Protein AF-A0A9E0P1D6-F1 (afdb_monomer_lite)

Sequence (90 aa):
MGRRFSFACPLGEREALMAAARLLDERMRHIRDSGRIVDAERIAILAALNLTHDLRQGRSSPPVDIEAIERKIQDIENTAQSTISSCSAS

Radius of gyration: 19.78 Å; chains: 1; bounding box: 33×46×56 Å

Secondary structure (DSSP, 8-state):
----------TT-HHHHHHHHHHHHHHHHHHHHTSS---HHHHHHHHHHHHHHHHHTT--SPP--HHHHHHHHHHHHHHHHHHHHHHTT-

Foldseek 3Di:
DPDDDDDDAPPPCVVVVVVVVVQLVVQLVLVVVVVPDDDSVVSSVVSVVVVVVCVVVVNPDDPDSVVVVVVVVVVVVVVVVVVVVVVVVD

Structure (mmCIF, N/CA/C/O backbone):
data_AF-A0A9E0P1D6-F1
#
_entry.id   AF-A0A9E0P1D6-F1
#
loop_
_atom_site.group_PDB
_atom_site.id
_atom_site.type_symbol
_atom_site.label_atom_id
_atom_site.label_alt_id
_atom_site.label_comp_id
_atom_site.label_asym_id
_atom_site.label_entity_id
_atom_site.label_seq_id
_atom_site.pdbx_PDB_ins_code
_atom_site.Cartn_x
_atom_site.Cartn_y
_atom_site.Cartn_z
_atom_site.occupancy
_atom_site.B_iso_or_equiv
_atom_site.auth_seq_id
_atom_site.auth_comp_id
_atom_site.auth_asym_id
_atom_site.auth_atom_id
_atom_site.pdbx_PDB_model_num
ATOM 1 N N . MET A 1 1 ? 0.903 6.013 -6.471 1.00 75.88 1 MET A N 1
ATOM 2 C CA . MET A 1 1 ? 2.381 5.983 -6.323 1.00 75.88 1 MET A CA 1
ATOM 3 C C . MET 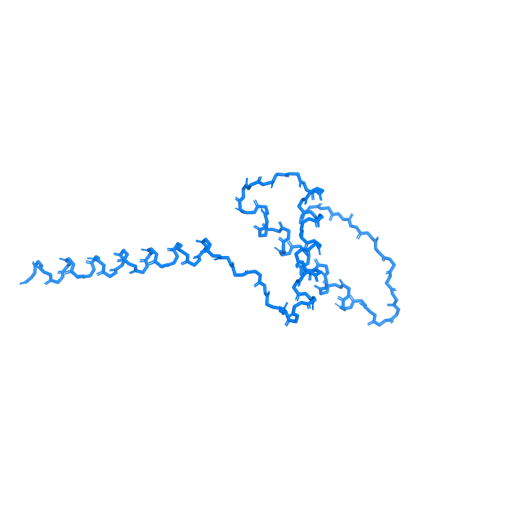A 1 1 ? 3.166 6.462 -7.562 1.00 75.88 1 MET A C 1
ATOM 5 O O . MET A 1 1 ? 4.318 6.084 -7.720 1.00 75.88 1 MET A O 1
ATOM 9 N N . GLY A 1 2 ? 2.601 7.305 -8.447 1.00 73.62 2 GLY A N 1
ATOM 10 C CA . GLY A 1 2 ? 3.326 7.971 -9.556 1.00 73.62 2 GLY A CA 1
ATOM 11 C C . GLY A 1 2 ? 3.909 7.082 -10.672 1.00 7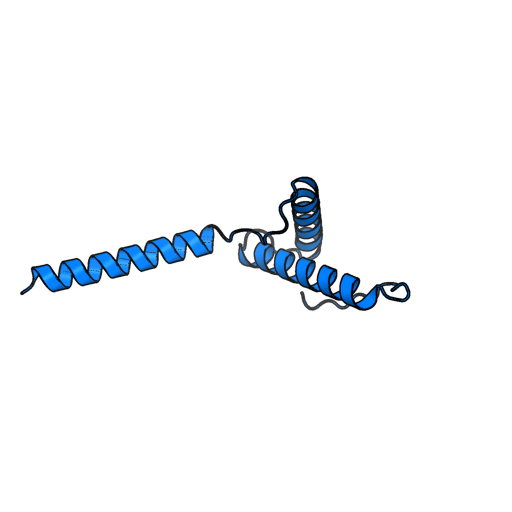3.62 2 GLY A C 1
ATOM 12 O O . GLY A 1 2 ? 4.263 7.590 -11.730 1.00 73.62 2 GLY A O 1
ATOM 13 N N . ARG A 1 3 ? 3.989 5.763 -10.469 1.00 80.38 3 ARG A N 1
ATOM 14 C CA . ARG A 1 3 ? 4.562 4.788 -11.405 1.00 80.38 3 ARG A CA 1
ATOM 15 C C . ARG A 1 3 ? 3.466 4.118 -12.233 1.00 80.38 3 ARG A C 1
ATOM 17 O O . ARG A 1 3 ? 2.408 3.776 -11.708 1.00 80.38 3 ARG A O 1
ATOM 24 N N . ARG A 1 4 ? 3.736 3.918 -13.523 1.00 81.00 4 ARG A N 1
ATOM 25 C CA . ARG A 1 4 ? 2.883 3.159 -14.447 1.00 81.00 4 ARG A CA 1
ATOM 26 C C . ARG A 1 4 ? 3.429 1.745 -14.601 1.00 81.00 4 ARG A C 1
ATOM 28 O O . ARG A 1 4 ? 4.617 1.578 -14.854 1.00 81.00 4 ARG A O 1
ATOM 35 N N . PHE A 1 5 ? 2.545 0.760 -14.489 1.00 80.31 5 PHE A N 1
ATOM 36 C CA . PHE A 1 5 ? 2.843 -0.649 -14.720 1.00 80.31 5 PHE A CA 1
ATOM 37 C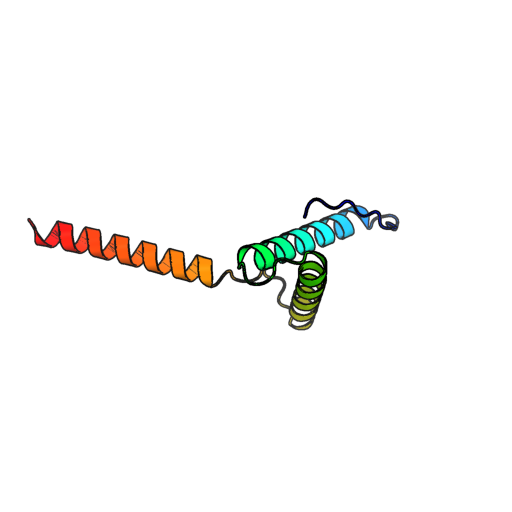 C . PHE A 1 5 ? 1.819 -1.219 -15.699 1.00 80.31 5 PHE A C 1
ATOM 39 O O . PHE A 1 5 ? 0.634 -0.890 -15.616 1.00 80.31 5 PHE A O 1
ATOM 46 N N . SER A 1 6 ? 2.280 -2.048 -16.631 1.00 85.25 6 SER A N 1
ATOM 47 C CA . SER A 1 6 ? 1.434 -2.812 -17.545 1.00 85.25 6 SER A CA 1
ATOM 48 C C . SER A 1 6 ? 1.427 -4.276 -17.118 1.00 85.25 6 SER A C 1
ATOM 50 O O . SER A 1 6 ? 2.473 -4.857 -16.842 1.00 85.25 6 SER A O 1
ATOM 52 N N . PHE A 1 7 ? 0.238 -4.869 -17.076 1.00 82.62 7 PHE A N 1
ATOM 53 C CA . PHE A 1 7 ? 0.041 -6.278 -16.753 1.00 82.62 7 PHE A CA 1
ATOM 54 C C . PHE A 1 7 ? -0.762 -6.939 -17.866 1.00 82.62 7 PHE A C 1
ATOM 56 O O . PHE A 1 7 ? -1.634 -6.305 -18.467 1.00 82.62 7 PHE A O 1
ATOM 63 N N . ALA A 1 8 ? -0.478 -8.213 -18.130 1.00 89.00 8 ALA A N 1
ATOM 64 C CA . ALA A 1 8 ? -1.363 -9.029 -18.945 1.00 89.00 8 ALA A CA 1
ATOM 65 C C . ALA A 1 8 ? -2.702 -9.177 -18.208 1.00 89.00 8 ALA A C 1
ATOM 67 O O . ALA A 1 8 ? -2.727 -9.491 -17.020 1.00 89.00 8 ALA A O 1
ATOM 68 N N . CYS A 1 9 ? -3.806 -8.915 -18.905 1.00 89.69 9 CYS A N 1
ATOM 69 C CA . CYS A 1 9 ? -5.151 -8.996 -18.351 1.00 89.69 9 CYS A CA 1
ATOM 70 C C . CYS A 1 9 ? -5.931 -10.083 -19.102 1.00 89.69 9 CYS A C 1
ATOM 72 O O . CYS A 1 9 ? -6.166 -9.921 -20.304 1.00 89.69 9 CYS A O 1
ATOM 74 N N . PRO A 1 10 ? -6.316 -11.181 -18.431 1.00 89.50 10 PRO A N 1
ATOM 75 C CA . PRO A 1 10 ? -7.213 -12.176 -19.002 1.00 89.50 10 PRO A CA 1
ATOM 76 C C . PRO A 1 10 ? -8.583 -11.576 -19.347 1.00 89.50 10 PRO A C 1
ATOM 78 O O . PRO A 1 10 ? -9.039 -10.606 -18.730 1.00 89.50 10 PRO A O 1
ATOM 81 N N . LEU A 1 11 ? -9.260 -12.163 -20.336 1.00 88.69 11 LEU A N 1
ATOM 82 C CA . LEU A 1 11 ? -10.616 -11.760 -20.716 1.00 88.69 11 LEU A CA 1
ATOM 83 C C . LEU A 1 11 ? -11.558 -11.881 -19.508 1.00 88.69 11 LEU A C 1
ATOM 85 O O . LEU A 1 11 ? -11.644 -12.932 -18.887 1.00 88.69 11 LEU A O 1
ATOM 89 N N . GLY A 1 12 ? -12.261 -10.794 -19.185 1.00 90.94 12 GLY A N 1
ATOM 90 C CA . GLY A 1 12 ? -13.196 -10.734 -18.055 1.00 90.94 12 GLY A CA 1
ATOM 91 C C . GLY A 1 12 ? -12.583 -10.330 -16.708 1.00 90.94 12 GLY A C 1
ATOM 92 O O . GLY A 1 12 ? -13.326 -9.963 -15.806 1.00 90.94 12 GLY A O 1
ATOM 93 N N . GLU A 1 13 ? -11.256 -10.289 -16.562 1.00 91.94 13 GLU A N 1
ATOM 94 C CA . GLU A 1 13 ? -10.615 -9.978 -15.269 1.00 91.94 13 GLU A CA 1
ATOM 95 C C . GLU A 1 13 ? -10.271 -8.496 -15.073 1.00 91.94 13 GLU A C 1
ATOM 97 O O . GLU A 1 13 ? -9.785 -8.099 -14.015 1.00 91.94 13 GLU A O 1
ATOM 102 N N . ARG A 1 14 ? -10.524 -7.642 -16.071 1.00 91.00 14 ARG A N 1
ATOM 103 C CA . ARG A 1 14 ? -10.099 -6.231 -16.056 1.00 91.00 14 ARG A CA 1
ATOM 104 C C . ARG A 1 14 ? -10.548 -5.478 -14.809 1.00 91.00 14 ARG A C 1
ATOM 106 O O . ARG A 1 14 ? -9.752 -4.754 -14.216 1.00 91.00 14 ARG A O 1
ATOM 113 N N . GLU A 1 15 ? -11.812 -5.621 -14.428 1.00 92.19 15 GLU A N 1
ATOM 114 C CA . GLU A 1 15 ? -12.357 -4.922 -13.262 1.00 92.19 15 GLU A CA 1
ATOM 115 C C . GLU A 1 15 ? -11.754 -5.439 -11.957 1.00 92.19 15 GLU A C 1
ATOM 117 O O . GLU A 1 15 ? -11.360 -4.636 -11.111 1.00 92.19 15 GLU A O 1
ATOM 122 N N . ALA A 1 16 ? -11.596 -6.758 -11.832 1.00 9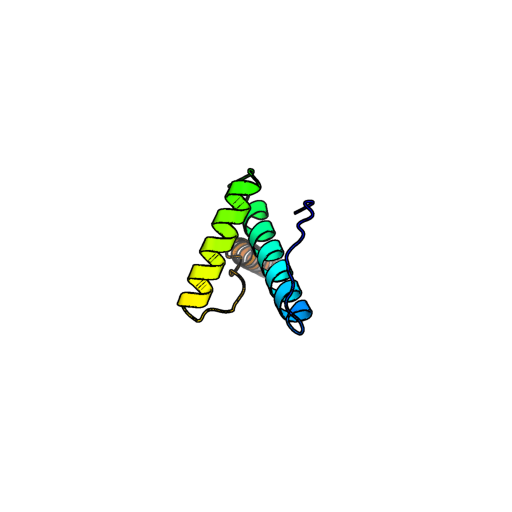0.00 16 ALA A N 1
ATOM 123 C CA . ALA A 1 16 ? -10.963 -7.383 -10.677 1.00 90.00 16 ALA A CA 1
ATOM 124 C C . ALA A 1 16 ? -9.499 -6.934 -10.530 1.00 90.00 16 ALA A C 1
ATOM 126 O O . ALA A 1 16 ? -9.074 -6.536 -9.445 1.00 90.00 16 ALA A O 1
ATOM 127 N N . LEU A 1 17 ? -8.745 -6.903 -11.633 1.00 91.38 17 LEU A N 1
ATOM 128 C CA . LEU A 1 17 ? -7.352 -6.459 -11.646 1.00 91.38 17 LEU A CA 1
ATOM 129 C C . LEU A 1 17 ? -7.230 -4.962 -11.314 1.00 91.38 17 LEU A C 1
ATOM 131 O O . LEU A 1 17 ? -6.330 -4.554 -10.579 1.00 91.38 17 LEU A O 1
ATOM 135 N N . MET A 1 18 ? -8.161 -4.135 -11.803 1.00 91.06 18 MET A N 1
ATOM 136 C CA . MET A 1 18 ? -8.231 -2.718 -11.434 1.00 91.06 18 MET A CA 1
ATOM 137 C C . MET A 1 18 ? -8.564 -2.522 -9.952 1.00 91.06 18 MET A C 1
ATOM 139 O O . MET A 1 18 ? -7.972 -1.650 -9.315 1.00 91.06 18 MET A O 1
ATOM 143 N N . ALA A 1 19 ? -9.481 -3.313 -9.393 1.00 91.25 19 ALA A N 1
ATOM 144 C CA . ALA A 1 19 ? -9.808 -3.271 -7.971 1.00 91.25 19 ALA A CA 1
ATOM 145 C C . ALA A 1 19 ? -8.599 -3.669 -7.109 1.00 91.25 19 ALA A C 1
ATOM 147 O O . ALA A 1 19 ? -8.251 -2.946 -6.175 1.00 91.25 19 ALA A O 1
ATOM 148 N N . ALA A 1 20 ? -7.896 -4.744 -7.479 1.00 90.44 20 ALA A N 1
ATOM 149 C CA . ALA A 1 20 ? -6.666 -5.170 -6.814 1.00 90.44 20 ALA A CA 1
ATOM 150 C C . ALA A 1 20 ? -5.571 -4.088 -6.871 1.00 90.44 20 ALA A C 1
ATOM 152 O O . ALA A 1 20 ? -4.924 -3.802 -5.863 1.00 90.44 20 ALA A O 1
ATOM 153 N N . ALA A 1 21 ? -5.399 -3.426 -8.021 1.00 90.94 21 ALA A N 1
ATOM 154 C CA . ALA A 1 21 ? -4.436 -2.337 -8.171 1.00 90.94 21 ALA A CA 1
ATOM 155 C C . ALA A 1 21 ? -4.773 -1.121 -7.289 1.00 90.94 21 ALA A C 1
ATOM 157 O O . ALA A 1 21 ? -3.871 -0.513 -6.710 1.00 90.94 21 ALA A O 1
ATOM 158 N N . ARG A 1 22 ? -6.061 -0.772 -7.160 1.00 91.56 22 ARG A N 1
ATOM 159 C CA . ARG A 1 22 ? -6.518 0.306 -6.264 1.00 91.56 22 ARG A CA 1
ATOM 160 C C . ARG A 1 22 ? -6.251 -0.033 -4.801 1.00 91.56 22 ARG A C 1
ATOM 162 O O . ARG A 1 22 ? -5.700 0.804 -4.093 1.00 91.56 22 ARG A O 1
ATOM 169 N N . LEU A 1 23 ? -6.575 -1.258 -4.387 1.00 91.62 23 LEU A N 1
ATOM 170 C CA . LEU A 1 23 ? -6.332 -1.738 -3.027 1.00 91.62 23 LEU A CA 1
ATOM 171 C C . LEU A 1 23 ? -4.836 -1.709 -2.677 1.00 91.62 23 LEU A C 1
ATOM 173 O O . LEU A 1 23 ? -4.453 -1.262 -1.596 1.00 91.62 23 LEU A O 1
ATOM 177 N N . LEU A 1 24 ? -3.975 -2.134 -3.607 1.00 92.06 24 LEU A N 1
ATOM 178 C CA . LEU A 1 24 ? -2.527 -2.049 -3.435 1.00 92.06 24 LEU A CA 1
ATOM 179 C C . LEU A 1 24 ? -2.054 -0.595 -3.293 1.00 92.06 24 LEU A C 1
ATOM 181 O O . LEU A 1 24 ? -1.294 -0.303 -2.371 1.00 92.06 24 LEU A O 1
ATOM 185 N N . ASP A 1 25 ? -2.505 0.321 -4.159 1.00 92.12 25 ASP A N 1
ATOM 186 C CA . ASP A 1 25 ? -2.110 1.737 -4.085 1.00 92.12 25 ASP A CA 1
ATOM 187 C C . ASP A 1 25 ? -2.551 2.381 -2.763 1.00 92.12 25 ASP A C 1
ATOM 189 O O . ASP A 1 25 ? -1.773 3.120 -2.164 1.00 92.12 25 ASP A O 1
ATOM 193 N N . GLU A 1 26 ? -3.748 2.066 -2.266 1.00 92.25 26 GLU A N 1
ATOM 194 C CA . GLU A 1 26 ? -4.233 2.525 -0.961 1.00 92.25 26 GLU A CA 1
ATOM 195 C C . GLU A 1 26 ? -3.339 2.027 0.182 1.00 92.25 26 GLU A C 1
ATOM 197 O O . GLU A 1 26 ? -2.852 2.822 0.989 1.00 92.25 26 GLU A O 1
ATOM 202 N N . ARG A 1 27 ? -3.025 0.725 0.202 1.00 90.62 27 ARG A N 1
ATOM 203 C CA . ARG A 1 27 ? -2.147 0.131 1.221 1.00 90.62 27 ARG A CA 1
ATOM 204 C C . ARG A 1 27 ? -0.743 0.738 1.186 1.00 90.62 27 ARG A C 1
ATOM 206 O O . ARG A 1 27 ? -0.153 1.001 2.233 1.00 90.62 27 ARG A O 1
ATOM 213 N N . MET A 1 28 ? -0.218 0.989 -0.012 1.00 93.00 28 MET A N 1
ATOM 214 C CA . MET A 1 28 ? 1.069 1.653 -0.207 1.00 93.00 28 MET A CA 1
ATOM 215 C C . MET A 1 28 ? 1.050 3.102 0.300 1.00 93.00 28 MET A C 1
ATOM 217 O O . MET A 1 28 ? 2.022 3.532 0.920 1.00 93.00 28 MET A O 1
ATOM 221 N N . ARG A 1 29 ? -0.029 3.865 0.055 1.00 92.31 29 ARG A N 1
ATOM 222 C CA . ARG A 1 29 ? -0.181 5.237 0.577 1.00 92.31 29 ARG A CA 1
ATOM 223 C C . ARG A 1 29 ? -0.199 5.236 2.098 1.00 92.31 29 ARG A C 1
ATOM 225 O O . ARG A 1 29 ? 0.612 5.935 2.681 1.00 92.31 29 ARG A O 1
ATOM 232 N N . HIS A 1 30 ? -0.994 4.366 2.716 1.00 89.50 30 HIS A N 1
ATOM 233 C CA . HIS A 1 30 ? -1.050 4.237 4.173 1.00 89.50 30 HIS A CA 1
ATOM 234 C C . HIS A 1 30 ? 0.332 3.959 4.793 1.00 89.50 30 HIS A C 1
ATOM 236 O O . HIS A 1 30 ? 0.716 4.562 5.790 1.00 89.50 30 HIS A O 1
ATOM 242 N N . ILE A 1 31 ? 1.124 3.057 4.198 1.00 89.38 31 ILE A N 1
ATOM 243 C CA . ILE A 1 31 ? 2.485 2.774 4.688 1.00 89.38 31 ILE A CA 1
ATOM 244 C C . ILE A 1 31 ? 3.396 3.995 4.524 1.00 89.38 31 ILE A C 1
ATOM 246 O O . ILE A 1 31 ? 4.164 4.304 5.431 1.00 89.38 31 ILE A O 1
ATOM 250 N N . ARG A 1 32 ? 3.320 4.698 3.392 1.00 89.19 32 ARG A N 1
ATOM 251 C CA . ARG A 1 32 ? 4.105 5.919 3.163 1.00 89.19 32 ARG A CA 1
ATOM 252 C C . ARG A 1 32 ? 3.727 7.024 4.148 1.00 89.19 32 ARG A C 1
ATOM 254 O O . ARG A 1 32 ? 4.613 7.696 4.664 1.00 89.19 32 ARG A O 1
ATOM 261 N N . ASP A 1 33 ? 2.436 7.197 4.400 1.00 89.06 33 ASP A N 1
ATOM 262 C CA . ASP A 1 33 ? 1.905 8.280 5.224 1.00 89.06 33 ASP A CA 1
ATOM 263 C C . ASP A 1 33 ? 2.275 8.088 6.711 1.00 89.06 33 ASP A C 1
ATOM 265 O O . ASP A 1 33 ? 2.431 9.073 7.422 1.00 89.06 33 ASP A O 1
ATOM 269 N N . SER A 1 34 ? 2.594 6.855 7.144 1.00 88.31 34 SER A N 1
ATOM 270 C CA . SER A 1 34 ? 3.228 6.590 8.453 1.00 88.31 34 SER A CA 1
ATOM 271 C C . SER A 1 34 ? 4.638 7.188 8.615 1.00 88.31 34 SER A C 1
ATOM 273 O O . SER A 1 34 ? 5.222 7.134 9.696 1.00 88.31 34 SER A O 1
ATOM 275 N N . GLY A 1 35 ? 5.255 7.676 7.531 1.00 83.81 35 GLY A N 1
ATOM 276 C CA . GLY A 1 35 ? 6.564 8.341 7.537 1.00 83.81 35 GLY A CA 1
ATOM 277 C C . GLY A 1 35 ? 7.770 7.439 7.828 1.00 83.81 35 GLY A C 1
ATOM 278 O O . GLY A 1 35 ? 8.911 7.879 7.704 1.00 83.81 35 GLY A O 1
ATOM 279 N N . ARG A 1 36 ? 7.558 6.164 8.179 1.00 82.06 36 ARG A N 1
ATOM 280 C CA . ARG A 1 36 ? 8.627 5.263 8.646 1.00 82.06 36 ARG A CA 1
ATOM 281 C C . ARG A 1 36 ? 9.512 4.710 7.527 1.00 82.06 36 ARG A C 1
ATOM 283 O O . ARG A 1 36 ? 10.619 4.247 7.791 1.00 82.06 36 ARG A O 1
ATOM 290 N N . ILE A 1 37 ? 9.013 4.685 6.291 1.00 83.69 37 ILE A N 1
ATOM 291 C CA . ILE A 1 37 ? 9.679 4.081 5.129 1.00 83.69 37 ILE A CA 1
ATOM 292 C C . ILE A 1 37 ? 9.451 4.978 3.916 1.00 83.69 37 ILE A C 1
ATOM 294 O O . ILE A 1 37 ? 8.311 5.265 3.570 1.00 83.69 37 ILE A O 1
ATOM 298 N N . VAL A 1 38 ? 10.542 5.393 3.268 1.00 85.25 38 VAL A N 1
ATOM 299 C CA . VAL A 1 38 ? 10.515 6.335 2.131 1.00 85.25 38 VAL A CA 1
ATOM 300 C C . VAL A 1 38 ? 10.695 5.625 0.785 1.00 85.25 38 VAL A C 1
ATOM 302 O O . VAL A 1 38 ? 10.194 6.087 -0.237 1.00 85.25 38 VAL A O 1
ATOM 305 N N . ASP A 1 39 ? 11.381 4.481 0.772 1.00 91.81 39 ASP A N 1
ATOM 306 C CA . ASP A 1 39 ? 11.651 3.726 -0.451 1.00 91.81 39 ASP A CA 1
ATOM 307 C C . ASP A 1 39 ? 10.377 3.073 -1.016 1.00 91.81 39 ASP A C 1
ATOM 309 O O . ASP A 1 39 ? 9.756 2.212 -0.387 1.00 91.81 39 ASP A O 1
ATOM 313 N N . ALA A 1 40 ? 10.015 3.466 -2.239 1.00 89.94 40 ALA A N 1
ATOM 314 C CA . ALA A 1 40 ? 8.828 3.001 -2.945 1.00 89.94 40 ALA A CA 1
ATOM 315 C C . ALA A 1 40 ? 8.834 1.491 -3.228 1.00 89.94 40 ALA A C 1
ATOM 317 O O . ALA A 1 40 ? 7.761 0.883 -3.249 1.00 89.94 40 ALA A O 1
ATOM 318 N N . GLU A 1 41 ? 10.002 0.881 -3.451 1.00 91.25 41 GLU A N 1
ATOM 319 C CA . GLU A 1 41 ? 10.102 -0.566 -3.672 1.00 91.25 41 GLU A CA 1
ATOM 320 C C . GLU A 1 41 ? 9.801 -1.327 -2.381 1.00 91.25 41 GLU A C 1
ATOM 322 O O . GLU A 1 41 ? 8.936 -2.206 -2.349 1.00 91.25 41 GLU A O 1
ATOM 327 N N . ARG A 1 42 ? 10.415 -0.902 -1.274 1.00 93.38 42 ARG A N 1
ATOM 328 C CA . ARG A 1 42 ? 10.138 -1.464 0.049 1.00 93.38 42 ARG A CA 1
ATOM 329 C C . ARG A 1 42 ? 8.686 -1.265 0.486 1.00 93.38 42 ARG A C 1
ATOM 331 O O . ARG A 1 42 ? 8.101 -2.177 1.071 1.00 93.38 42 ARG A O 1
ATOM 338 N N . ILE A 1 43 ? 8.085 -0.115 0.174 1.00 92.94 43 ILE A N 1
ATOM 339 C CA . ILE A 1 43 ? 6.656 0.137 0.413 1.00 92.94 43 ILE A CA 1
ATOM 340 C C . ILE A 1 43 ? 5.790 -0.857 -0.374 1.00 92.94 43 ILE A C 1
ATOM 342 O O . ILE A 1 43 ? 4.837 -1.396 0.188 1.00 92.94 43 ILE A O 1
ATOM 346 N N . ALA A 1 44 ? 6.116 -1.137 -1.641 1.00 91.88 44 ALA A N 1
ATOM 347 C CA . ALA A 1 44 ? 5.365 -2.089 -2.463 1.00 91.88 44 ALA A CA 1
ATOM 348 C C . ALA A 1 44 ? 5.418 -3.511 -1.884 1.00 91.88 44 ALA A C 1
ATOM 350 O O . ALA A 1 44 ? 4.383 -4.167 -1.765 1.00 91.88 44 ALA A O 1
ATOM 351 N N . ILE A 1 45 ? 6.608 -3.957 -1.468 1.00 93.62 45 ILE A N 1
ATOM 352 C CA . ILE A 1 45 ? 6.813 -5.278 -0.857 1.00 93.62 45 ILE A CA 1
ATOM 353 C C . ILE A 1 45 ? 6.007 -5.401 0.442 1.00 93.62 45 ILE A C 1
ATOM 355 O O . ILE A 1 45 ? 5.293 -6.383 0.639 1.00 93.62 45 ILE A O 1
ATOM 359 N N . LEU A 1 46 ? 6.069 -4.394 1.317 1.00 93.38 46 LEU A N 1
ATOM 360 C CA . LEU A 1 46 ? 5.324 -4.403 2.579 1.00 93.38 46 LEU A CA 1
ATOM 361 C C . LEU A 1 46 ? 3.812 -4.336 2.371 1.00 93.38 46 LEU A C 1
ATOM 363 O O . LEU A 1 46 ? 3.071 -5.031 3.063 1.00 93.38 46 LEU A O 1
ATOM 367 N N . ALA A 1 47 ? 3.347 -3.545 1.405 1.00 93.00 47 ALA A N 1
ATOM 368 C CA . ALA A 1 47 ? 1.937 -3.498 1.044 1.00 93.00 47 ALA A CA 1
ATOM 369 C C . ALA A 1 47 ? 1.439 -4.873 0.573 1.00 93.00 47 ALA A C 1
ATOM 371 O O . ALA A 1 47 ? 0.410 -5.344 1.055 1.00 93.00 47 ALA A O 1
ATOM 372 N N . ALA A 1 48 ? 2.191 -5.545 -0.305 1.00 93.44 48 ALA A N 1
ATOM 373 C CA . ALA A 1 48 ? 1.855 -6.880 -0.795 1.00 93.44 48 ALA A CA 1
ATOM 374 C C . ALA A 1 48 ? 1.838 -7.935 0.327 1.00 93.44 48 ALA A C 1
ATOM 376 O O . ALA A 1 48 ? 0.912 -8.748 0.399 1.00 93.44 48 ALA A O 1
ATOM 377 N N . LEU A 1 49 ? 2.823 -7.903 1.232 1.00 93.62 49 LEU A N 1
ATOM 378 C CA . LEU A 1 49 ? 2.873 -8.795 2.394 1.00 93.62 49 LEU A CA 1
ATOM 379 C C . LEU A 1 49 ? 1.684 -8.578 3.333 1.00 93.62 49 LEU A C 1
ATOM 381 O O . LEU A 1 49 ? 1.048 -9.551 3.738 1.00 93.62 49 LEU A O 1
ATOM 385 N N . ASN A 1 50 ? 1.345 -7.322 3.631 1.00 91.19 50 ASN A N 1
ATOM 386 C CA . ASN A 1 50 ? 0.202 -6.989 4.478 1.00 91.19 50 ASN A CA 1
ATOM 387 C C . ASN A 1 50 ? -1.110 -7.492 3.867 1.00 91.19 50 ASN A C 1
ATOM 389 O O . ASN A 1 50 ? -1.875 -8.168 4.544 1.00 91.19 50 ASN A O 1
ATOM 393 N N . LEU A 1 51 ? -1.337 -7.240 2.575 1.00 91.38 51 LEU A N 1
ATOM 394 C CA . LEU A 1 51 ? -2.540 -7.713 1.883 1.00 91.38 51 LEU A CA 1
ATOM 395 C C . LEU A 1 51 ? -2.625 -9.244 1.852 1.00 91.38 51 LEU A C 1
ATOM 397 O O . LEU A 1 51 ? -3.689 -9.809 2.078 1.00 91.38 51 LEU A O 1
ATOM 401 N N . THR A 1 52 ? -1.504 -9.932 1.634 1.00 92.31 52 THR A N 1
ATOM 402 C CA . THR A 1 52 ? -1.457 -11.404 1.669 1.00 92.31 52 THR A CA 1
ATOM 403 C C . THR A 1 52 ? -1.781 -11.937 3.067 1.00 92.31 52 THR A C 1
ATOM 405 O O . THR A 1 52 ? -2.500 -12.925 3.217 1.00 92.31 52 THR A O 1
ATOM 408 N N . HIS A 1 53 ? -1.271 -11.274 4.105 1.00 89.19 53 HIS A N 1
ATOM 409 C CA . HIS A 1 53 ? -1.547 -11.615 5.496 1.00 89.19 53 HIS A CA 1
ATOM 410 C C . HIS A 1 53 ? -3.021 -11.400 5.870 1.00 89.19 53 HIS A C 1
ATOM 412 O O . HIS A 1 53 ? -3.601 -12.240 6.562 1.00 89.19 53 HIS A O 1
ATOM 418 N N . ASP A 1 54 ? -3.624 -10.318 5.383 1.00 87.31 54 ASP A N 1
ATOM 419 C CA . ASP A 1 54 ? -5.036 -9.978 5.567 1.00 87.31 54 ASP A CA 1
ATOM 420 C C . ASP A 1 54 ? -5.947 -11.018 4.893 1.00 87.31 54 ASP A C 1
ATOM 422 O O . ASP A 1 54 ? -6.812 -11.609 5.548 1.00 87.31 54 ASP A O 1
ATOM 426 N N . LEU A 1 55 ? -5.668 -11.345 3.623 1.00 87.81 55 LEU A N 1
ATOM 427 C CA . LEU A 1 55 ? -6.369 -12.391 2.870 1.00 87.81 55 LEU A CA 1
ATOM 428 C C . LEU A 1 55 ? -6.317 -13.741 3.592 1.00 87.81 55 LEU A C 1
ATOM 430 O O . LEU A 1 55 ? -7.335 -14.419 3.724 1.00 87.81 55 LEU A O 1
ATOM 434 N N . ARG A 1 56 ? -5.146 -14.118 4.120 1.00 86.75 56 ARG A N 1
ATOM 435 C CA . ARG A 1 56 ? -4.969 -15.382 4.849 1.00 86.75 56 ARG A CA 1
ATOM 436 C C . ARG A 1 56 ? -5.729 -15.416 6.181 1.00 86.75 56 ARG A C 1
ATOM 438 O O . ARG A 1 56 ? -6.056 -16.495 6.665 1.00 86.75 56 ARG A O 1
ATOM 445 N N . GLN A 1 57 ? -5.988 -14.260 6.785 1.00 85.75 57 GLN A N 1
ATOM 446 C CA . GLN A 1 57 ? -6.779 -14.138 8.012 1.00 85.75 57 GLN A CA 1
ATOM 447 C C . GLN A 1 57 ? -8.283 -13.991 7.757 1.00 85.75 57 GLN A C 1
ATOM 449 O O . GLN A 1 57 ? -9.044 -13.898 8.719 1.00 85.75 57 GLN A O 1
ATOM 454 N N . GLY A 1 58 ? -8.721 -13.925 6.495 1.00 80.19 58 GLY A N 1
ATOM 455 C CA . GLY A 1 58 ? -10.105 -13.589 6.154 1.00 80.19 58 GLY A CA 1
ATOM 456 C C . GLY A 1 58 ? -10.486 -12.153 6.530 1.00 80.19 58 GLY A C 1
ATOM 457 O O . GLY A 1 58 ? -11.669 -11.828 6.602 1.00 80.19 58 GLY A O 1
ATOM 458 N N . ARG A 1 59 ? -9.501 -11.282 6.788 1.00 70.31 59 ARG A N 1
ATOM 459 C CA . ARG A 1 59 ? -9.722 -9.859 7.046 1.00 70.31 59 ARG A CA 1
ATOM 460 C C . ARG A 1 59 ? -9.673 -9.151 5.699 1.00 70.31 59 ARG A C 1
ATOM 462 O O . ARG A 1 59 ? -8.607 -8.981 5.134 1.00 70.31 59 ARG A O 1
ATOM 469 N N . SER A 1 60 ? -10.819 -8.754 5.160 1.00 60.44 60 SER A N 1
ATOM 470 C CA . SER A 1 60 ? -10.880 -7.930 3.943 1.00 60.44 60 SER A CA 1
ATOM 471 C C . SER A 1 60 ? -10.928 -6.428 4.241 1.00 60.44 60 SER A C 1
ATOM 473 O O . SER A 1 60 ? -11.070 -5.630 3.318 1.00 60.44 60 SER A O 1
ATOM 475 N N . SER A 1 61 ? -10.864 -6.028 5.515 1.00 57.50 61 SER A N 1
ATOM 476 C CA . SER A 1 61 ? -10.950 -4.618 5.893 1.00 57.50 61 SER A CA 1
ATOM 477 C C . SER A 1 61 ? -9.620 -3.899 5.674 1.00 57.50 61 SER A C 1
ATOM 479 O O . SER A 1 61 ? -8.568 -4.472 5.973 1.00 57.50 61 SER A O 1
ATOM 481 N N . PRO A 1 62 ? -9.652 -2.637 5.204 1.00 58.09 62 PRO A N 1
ATOM 482 C CA . PRO A 1 62 ? -8.459 -1.809 5.134 1.00 58.09 62 PRO A CA 1
ATOM 483 C C . PRO A 1 62 ? -7.797 -1.723 6.517 1.00 58.09 62 PRO A C 1
ATOM 485 O O . PRO A 1 62 ? -8.480 -1.865 7.540 1.00 58.09 62 PRO A O 1
ATOM 488 N N . PRO A 1 63 ? -6.468 -1.519 6.566 1.00 59.44 63 PRO A N 1
ATOM 489 C CA . PRO A 1 63 ? -5.776 -1.314 7.825 1.00 59.44 63 PRO A CA 1
ATOM 490 C C . PRO A 1 63 ? -6.470 -0.197 8.575 1.00 59.44 63 PRO A C 1
ATOM 492 O O . PRO A 1 63 ? -6.698 0.888 8.045 1.00 59.44 63 PRO A O 1
ATOM 495 N N . VAL A 1 64 ? -6.822 -0.500 9.812 1.00 66.81 64 VAL A N 1
ATOM 496 C CA . VAL A 1 64 ? -7.292 0.508 10.737 1.00 66.81 64 VAL A CA 1
ATOM 497 C C . VAL A 1 64 ? -6.105 1.434 10.974 1.00 66.81 64 VAL A C 1
ATOM 499 O O . VAL A 1 64 ?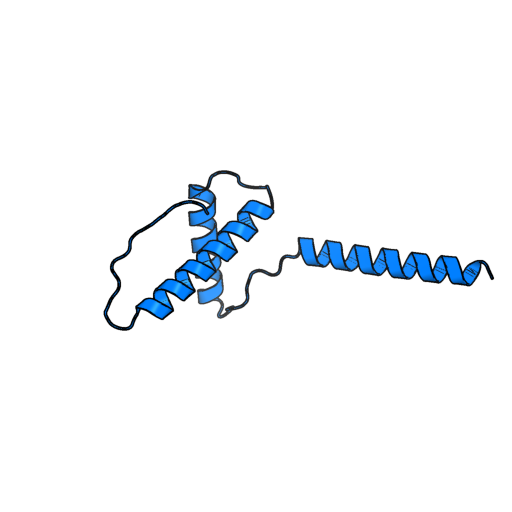 -5.089 0.999 11.516 1.00 66.81 64 VAL A O 1
ATOM 502 N N . ASP A 1 65 ? -6.210 2.675 10.506 1.00 72.94 65 ASP A N 1
ATOM 503 C CA . ASP A 1 65 ? -5.231 3.717 10.796 1.00 72.94 65 ASP A CA 1
ATOM 504 C C . ASP A 1 65 ? -5.385 4.093 12.274 1.00 72.94 65 ASP A C 1
ATOM 506 O O . ASP A 1 65 ? -6.172 4.964 12.650 1.00 72.94 65 ASP A O 1
ATOM 510 N N . ILE A 1 66 ? -4.701 3.325 13.124 1.00 77.38 66 ILE A N 1
ATOM 511 C CA . ILE A 1 66 ? -4.727 3.478 14.581 1.00 77.38 66 ILE A CA 1
ATOM 512 C C . ILE A 1 66 ? -4.306 4.902 14.950 1.00 77.38 66 ILE A C 1
ATOM 514 O O . ILE A 1 66 ? -4.900 5.487 15.844 1.00 77.38 66 ILE A O 1
ATOM 518 N N . GLU A 1 67 ? -3.377 5.500 14.205 1.00 74.94 67 GLU A N 1
ATOM 519 C CA . GLU A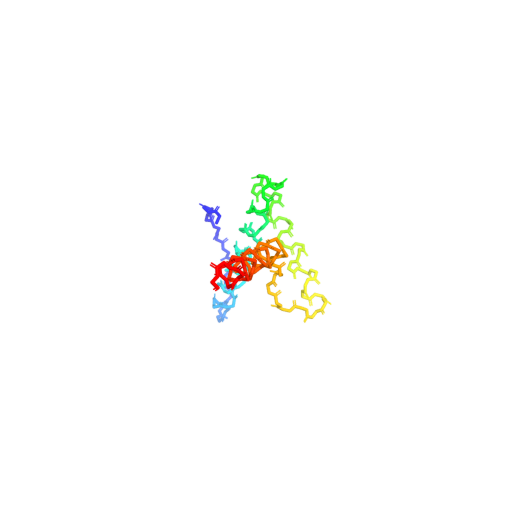 1 67 ? -2.888 6.853 14.459 1.00 74.94 67 GLU A CA 1
ATOM 520 C C . GLU A 1 67 ? -3.944 7.919 14.113 1.00 74.94 67 GLU A C 1
ATOM 522 O O . GLU A 1 67 ? -4.101 8.913 14.825 1.00 74.94 67 GLU A O 1
ATOM 527 N N . ALA A 1 68 ? -4.725 7.715 13.046 1.00 77.25 68 ALA A N 1
ATOM 528 C CA . ALA A 1 68 ? -5.882 8.562 12.744 1.00 77.25 68 ALA A CA 1
ATOM 529 C C . ALA A 1 68 ? -7.017 8.400 13.769 1.00 77.25 68 ALA A C 1
ATOM 531 O O . ALA A 1 68 ? -7.725 9.368 14.062 1.00 77.25 68 ALA A O 1
ATOM 532 N N . ILE A 1 69 ? -7.196 7.197 14.320 1.00 81.81 69 ILE A N 1
ATOM 533 C CA . ILE A 1 69 ? -8.149 6.953 15.407 1.00 81.81 69 ILE A CA 1
ATOM 534 C C . ILE A 1 69 ? -7.683 7.631 16.695 1.00 81.81 69 ILE A C 1
ATOM 536 O O . ILE A 1 69 ? -8.485 8.315 17.320 1.00 81.81 69 ILE A O 1
ATOM 540 N N . GLU A 1 70 ? -6.408 7.510 17.058 1.00 85.00 70 GLU A N 1
ATOM 541 C CA . GLU A 1 70 ? -5.823 8.175 18.227 1.00 85.00 70 GLU A CA 1
ATOM 542 C C . GLU A 1 70 ? -5.939 9.699 18.121 1.00 85.00 70 GLU A C 1
ATOM 544 O O . GLU A 1 70 ? -6.393 10.340 19.067 1.00 85.00 70 GLU A O 1
ATOM 549 N N . ARG A 1 71 ? -5.655 10.286 16.948 1.00 85.88 71 ARG A N 1
ATOM 550 C CA . ARG A 1 71 ? -5.904 11.718 16.696 1.00 85.88 71 ARG A CA 1
ATOM 551 C C . ARG A 1 71 ? -7.366 12.099 16.913 1.00 85.88 71 ARG A C 1
ATOM 553 O O . ARG A 1 71 ? -7.645 13.064 17.614 1.00 85.88 71 ARG A O 1
ATOM 560 N N . LYS A 1 72 ? -8.304 11.323 16.359 1.00 84.94 72 LYS A N 1
ATOM 561 C CA . LYS A 1 72 ? -9.742 11.565 16.550 1.00 84.94 72 LYS A CA 1
ATOM 562 C C . LYS A 1 72 ? -10.167 11.466 18.010 1.00 84.94 72 LYS A C 1
ATOM 564 O O . LYS A 1 72 ? -11.000 12.256 18.438 1.00 84.94 72 LYS A O 1
ATOM 569 N N . ILE A 1 73 ? -9.632 10.500 18.755 1.00 91.88 73 ILE A N 1
ATOM 570 C CA . ILE A 1 73 ? -9.896 10.368 20.191 1.00 91.88 73 ILE A CA 1
ATOM 571 C C . ILE A 1 73 ? -9.405 11.627 20.907 1.00 91.88 73 ILE A C 1
ATOM 573 O O . ILE A 1 73 ? -10.181 12.236 21.639 1.00 91.88 73 ILE A O 1
ATOM 577 N N . GLN A 1 74 ? -8.187 12.083 20.611 1.00 89.31 74 GLN A N 1
ATOM 578 C CA . GLN A 1 74 ? -7.634 13.289 21.221 1.00 89.31 74 GLN A CA 1
ATOM 579 C C . GLN A 1 74 ? -8.448 14.548 20.885 1.00 89.31 74 GLN A C 1
ATOM 581 O O . GLN A 1 74 ? -8.687 15.382 21.756 1.00 89.31 74 GLN A O 1
ATOM 586 N N . ASP A 1 75 ? -8.919 14.685 19.645 1.00 89.50 75 ASP A N 1
ATOM 587 C CA . ASP A 1 75 ? -9.763 15.808 19.224 1.00 89.50 75 ASP A CA 1
ATOM 588 C C . ASP A 1 75 ? -11.119 15.809 19.947 1.00 89.50 75 ASP A C 1
ATOM 590 O O . ASP A 1 75 ? -11.612 16.862 20.370 1.00 89.50 75 ASP A O 1
ATOM 594 N N . ILE A 1 76 ? -11.717 14.628 20.128 1.00 88.25 76 ILE A N 1
ATOM 595 C CA . ILE A 1 76 ? -12.959 14.459 20.890 1.00 88.25 76 ILE A CA 1
ATOM 596 C C . ILE A 1 76 ? -12.731 14.822 22.363 1.00 88.25 76 ILE A C 1
ATOM 598 O O . ILE A 1 76 ? -13.539 15.556 22.936 1.00 88.25 76 ILE A O 1
ATOM 602 N N . GLU A 1 77 ? -11.626 14.376 22.963 1.00 88.62 77 GLU A N 1
ATOM 603 C CA . GLU A 1 77 ? -11.250 14.715 24.342 1.00 88.62 77 GLU A CA 1
ATOM 604 C C . GLU A 1 77 ? -11.051 16.223 24.528 1.00 88.62 77 GLU A C 1
ATOM 606 O O . GLU A 1 77 ? -11.606 16.819 25.454 1.00 88.62 77 GLU A O 1
ATOM 611 N N . ASN A 1 78 ? -10.333 16.869 23.608 1.00 89.25 78 ASN A N 1
ATOM 612 C CA . ASN A 1 78 ? -10.102 18.312 23.638 1.00 89.25 78 ASN A CA 1
ATOM 613 C C . ASN A 1 78 ? -11.419 19.094 23.536 1.00 89.25 78 ASN A C 1
ATOM 615 O O . ASN A 1 78 ? -11.628 20.080 24.248 1.00 89.25 78 ASN A O 1
ATOM 619 N N . THR A 1 79 ? -12.334 18.626 22.683 1.00 88.25 79 THR A N 1
ATOM 620 C CA . THR A 1 79 ? -13.656 19.237 22.527 1.00 88.25 79 THR A CA 1
ATOM 621 C C . THR A 1 79 ? -14.466 19.111 23.815 1.00 88.25 79 THR A C 1
ATOM 623 O O . THR A 1 79 ? -15.002 20.113 24.287 1.00 88.25 79 THR A O 1
ATOM 626 N N . ALA A 1 80 ? -14.498 17.926 24.433 1.00 85.06 80 ALA A N 1
ATOM 627 C CA . ALA A 1 80 ? -15.195 17.700 25.699 1.00 85.06 80 ALA A CA 1
ATOM 628 C C . ALA A 1 80 ? -14.638 18.569 26.839 1.00 85.06 80 ALA A C 1
ATOM 630 O O . ALA A 1 80 ? -15.398 19.159 27.608 1.00 85.06 80 ALA A O 1
ATOM 631 N N . GLN A 1 81 ? -13.313 18.710 26.920 1.00 85.88 81 GLN A N 1
ATOM 632 C CA . GLN A 1 81 ? -12.682 19.540 27.943 1.00 85.88 81 GLN A CA 1
ATOM 633 C C . GLN A 1 81 ? -13.015 21.029 27.760 1.00 85.88 81 GLN A C 1
ATOM 635 O O . GLN A 1 81 ? -13.222 21.748 28.743 1.00 85.88 81 GLN A O 1
ATOM 640 N N . SER A 1 82 ? -13.112 21.493 26.510 1.00 83.50 82 SER A N 1
ATOM 641 C CA . SER A 1 82 ? -13.445 22.886 26.194 1.00 83.50 82 SER A CA 1
ATOM 642 C C . SER A 1 82 ? -14.889 23.250 26.563 1.00 83.50 82 SER A C 1
ATOM 644 O O . SER A 1 82 ? -15.117 24.313 27.144 1.00 83.50 82 SER A O 1
ATOM 646 N N . THR A 1 83 ? -15.855 22.353 26.332 1.00 83.19 83 THR A N 1
ATOM 647 C CA . THR A 1 83 ? -17.256 22.563 26.730 1.00 83.19 83 THR A CA 1
ATOM 648 C C . THR A 1 83 ? -17.431 22.520 28.239 1.00 83.19 83 THR A C 1
ATOM 650 O O . THR A 1 83 ? -18.082 23.405 28.794 1.00 83.19 83 THR A O 1
ATOM 653 N N . ILE A 1 84 ? -16.805 21.558 28.924 1.00 84.75 84 ILE A N 1
ATOM 654 C CA . ILE A 1 84 ? -16.852 21.474 30.392 1.00 84.75 84 ILE A CA 1
ATOM 655 C C . ILE A 1 84 ? -16.289 22.754 31.023 1.00 84.75 84 ILE A C 1
ATOM 657 O O . ILE A 1 84 ? -16.927 23.335 31.900 1.00 84.75 84 ILE A O 1
ATOM 661 N N . SER A 1 85 ? -15.154 23.245 30.519 1.00 81.00 85 SER A N 1
ATOM 662 C CA . SER A 1 85 ? -14.534 24.486 31.003 1.00 81.00 85 SER A CA 1
ATOM 663 C C . SER A 1 85 ? -15.404 25.721 30.738 1.00 81.00 85 SER A C 1
ATOM 665 O O . SER A 1 85 ? -15.455 26.629 31.566 1.00 81.00 85 SER A O 1
ATOM 667 N N . SER A 1 86 ? -16.124 25.756 29.610 1.00 79.25 86 SER A N 1
ATOM 668 C CA . SER A 1 86 ? -17.060 26.845 29.298 1.00 79.25 86 SER A CA 1
ATOM 669 C C . SER A 1 86 ? -18.331 26.827 30.157 1.00 79.25 86 SER A C 1
ATOM 671 O O . SER A 1 86 ? -18.889 27.885 30.427 1.00 79.25 86 SER A O 1
ATOM 673 N N . CYS A 1 87 ? -18.758 25.656 30.645 1.00 65.94 87 CYS A N 1
ATOM 674 C CA . CYS A 1 87 ? -19.900 25.522 31.553 1.00 65.94 87 CYS A CA 1
ATOM 675 C C . CYS A 1 87 ? -19.556 25.809 33.021 1.00 65.94 87 CYS A C 1
ATOM 677 O O . CYS A 1 87 ? -20.446 26.188 33.769 1.00 65.94 87 CYS A O 1
ATOM 679 N N . SER A 1 88 ? -18.299 25.652 33.452 1.00 62.03 88 SER A N 1
ATOM 680 C CA . SER A 1 88 ? -17.878 25.964 34.830 1.00 62.03 88 SER A CA 1
ATOM 681 C C . SER A 1 88 ? -17.599 27.454 35.088 1.00 62.03 88 SER A C 1
ATOM 683 O O . SER A 1 88 ? -17.228 27.814 36.202 1.00 62.03 88 SER A O 1
ATOM 685 N N . ALA A 1 89 ? -17.716 28.308 34.066 1.00 56.09 89 ALA A N 1
ATOM 686 C CA . ALA A 1 89 ? -17.445 29.748 34.130 1.00 56.09 89 ALA A CA 1
ATOM 687 C C . ALA A 1 89 ? -18.714 30.630 34.054 1.00 56.09 89 ALA A C 1
ATOM 689 O O . ALA A 1 89 ? -18.600 31.847 33.910 1.00 56.09 89 ALA A O 1
ATOM 690 N N . SER A 1 90 ? -19.911 30.034 34.130 1.00 47.44 90 SER A N 1
ATOM 691 C CA . SER A 1 90 ? -21.218 30.711 34.256 1.00 47.44 90 SER A CA 1
ATOM 692 C C . SER A 1 90 ? -21.929 30.238 35.516 1.00 47.44 90 SER A C 1
ATOM 694 O O . SER A 1 90 ? -22.613 31.077 36.138 1.00 47.44 90 SER A O 1
#

pLDDT: mean 84.5, std 10.01, range [47.44, 93.62]